Protein AF-A0A2S2PCS4-F1 (afdb_monomer_lite)

pLDDT: mean 86.58, std 8.56, range [45.34, 97.38]

InterPro domains:
  IPR033640 Fatty acyl-CoA reductase, C-terminal [PF03015] (2-59)

Organism: Schizaphis graminum (NCBI:txid13262)

Secondary structure (DSSP, 8-state):
-HHHHHHHS------HHHHHGGGGS-TTTHHHH----TT--HHHHHHHHHHHIIIIIS---GGGHHHHHHHHHHHHHHHHHHHHHHHHHHHHHHHHHS----

Foldseek 3Di:
DVVCCVPVDDDDDDDPVVVCVVVVDDPVCCVVDPDDCPPDPPVVVVVVVVVCCVCPVVVHDPVCVVVVVVVVVVVVVVVVVVVVVVVVVVVVVVVVVPPPPD

Sequence (102 aa):
MALSTFTLQTWTFVNTNFLRLLTYIPDDEKDDFDFNFENINTENIFLNCLIGTQKYLFNTNPKKIKQAKNKLKKLVWIDRFLITVFFIFITWCLYLITPFRF

Structure (mmCIF, N/CA/C/O backbone):
data_AF-A0A2S2PCS4-F1
#
_entry.id   AF-A0A2S2PCS4-F1
#
loop_
_atom_site.group_PDB
_atom_site.id
_atom_site.type_symbol
_atom_site.label_atom_id
_atom_site.label_alt_id
_atom_site.label_comp_id
_atom_site.label_asym_id
_atom_site.label_entity_id
_atom_site.label_seq_id
_atom_site.pdbx_PDB_ins_code
_atom_site.Cartn_x
_atom_site.Cartn_y
_atom_site.Cartn_z
_atom_site.occupancy
_atom_site.B_iso_or_equiv
_atom_site.auth_seq_id
_atom_site.auth_comp_id
_atom_site.auth_asym_id
_atom_site.auth_atom_id
_atom_site.pdbx_PDB_model_num
ATOM 1 N N . MET A 1 1 ? 9.266 -23.189 0.716 1.00 63.41 1 MET A N 1
ATOM 2 C CA . MET A 1 1 ? 8.034 -23.437 -0.071 1.00 63.41 1 MET A CA 1
ATOM 3 C C . MET A 1 1 ? 6.760 -23.095 0.708 1.00 63.41 1 MET A C 1
ATOM 5 O O . MET A 1 1 ? 5.863 -22.507 0.123 1.00 63.41 1 MET A O 1
ATOM 9 N N . ALA A 1 2 ? 6.675 -23.357 2.022 1.00 79.50 2 ALA A N 1
ATOM 10 C CA . ALA A 1 2 ? 5.510 -22.949 2.823 1.00 79.50 2 ALA A CA 1
ATOM 11 C C . ALA A 1 2 ? 5.311 -21.418 2.880 1.00 79.50 2 ALA A C 1
ATOM 13 O O . ALA A 1 2 ? 4.233 -20.930 2.567 1.00 79.50 2 ALA A O 1
ATOM 14 N N . LEU A 1 3 ? 6.367 -20.651 3.187 1.00 86.31 3 LEU A N 1
ATOM 15 C CA . LEU A 1 3 ? 6.278 -19.191 3.349 1.00 86.31 3 LEU A CA 1
ATOM 16 C C . LEU A 1 3 ? 5.735 -18.469 2.106 1.00 86.31 3 LEU A C 1
ATOM 18 O O . LEU A 1 3 ? 4.821 -17.666 2.231 1.00 86.31 3 LEU A O 1
ATOM 22 N N . SER A 1 4 ? 6.260 -18.781 0.917 1.00 85.31 4 SER A N 1
ATOM 23 C CA . SER A 1 4 ? 5.834 -18.149 -0.341 1.00 85.31 4 SER A CA 1
ATOM 24 C C . SER A 1 4 ? 4.362 -18.399 -0.655 1.00 85.31 4 SER A C 1
ATOM 26 O O . SER A 1 4 ? 3.701 -17.537 -1.215 1.00 85.31 4 SER A O 1
ATOM 28 N N . THR A 1 5 ? 3.842 -19.565 -0.276 1.00 83.25 5 THR A N 1
ATOM 29 C CA . THR A 1 5 ? 2.435 -19.922 -0.494 1.00 83.25 5 THR A CA 1
ATOM 30 C C . THR A 1 5 ? 1.519 -19.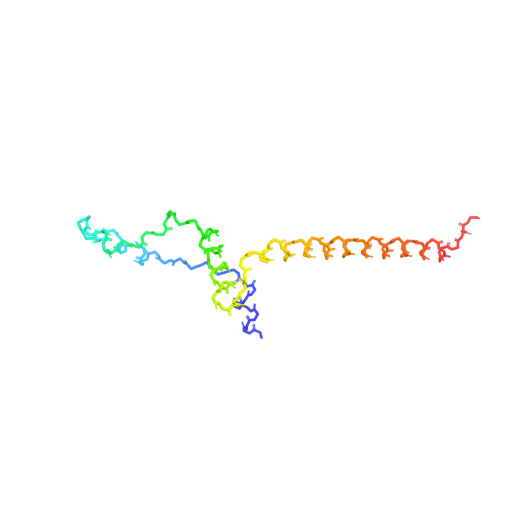085 0.399 1.00 83.25 5 THR A C 1
ATOM 32 O O . THR A 1 5 ? 0.485 -18.603 -0.048 1.00 83.25 5 THR A O 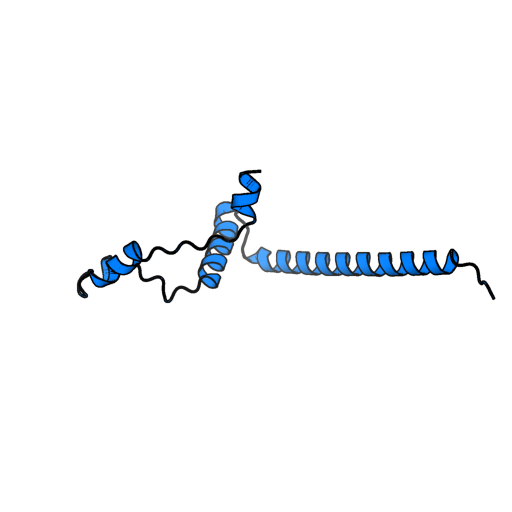1
ATOM 35 N N . PHE A 1 6 ? 1.927 -18.836 1.646 1.00 84.19 6 PHE A N 1
ATOM 36 C CA . PHE A 1 6 ? 1.167 -17.976 2.552 1.00 84.19 6 PHE A CA 1
ATOM 37 C C . PHE A 1 6 ? 1.253 -16.492 2.187 1.00 84.19 6 PHE A C 1
ATOM 39 O O . PHE A 1 6 ? 0.266 -15.784 2.353 1.00 84.19 6 PHE A O 1
ATOM 46 N N . THR A 1 7 ? 2.395 -16.015 1.683 1.00 86.44 7 THR A N 1
ATOM 47 C CA . THR A 1 7 ? 2.600 -14.581 1.423 1.00 86.44 7 THR A CA 1
ATOM 48 C C . THR A 1 7 ? 2.185 -14.116 0.030 1.00 86.44 7 THR A C 1
ATOM 50 O O . THR A 1 7 ? 1.849 -12.944 -0.119 1.00 86.44 7 THR A O 1
ATOM 53 N N . LEU A 1 8 ? 2.220 -14.981 -0.990 1.00 90.31 8 LEU A N 1
ATOM 54 C CA . LEU A 1 8 ? 1.966 -14.586 -2.386 1.00 90.31 8 LEU A CA 1
ATOM 55 C C . LEU A 1 8 ? 0.558 -14.920 -2.880 1.00 90.31 8 LEU A C 1
ATOM 57 O O . LEU A 1 8 ? 0.165 -14.457 -3.949 1.00 90.31 8 LEU A O 1
ATOM 61 N N . GLN A 1 9 ? -0.196 -15.723 -2.134 1.00 85.75 9 GLN A N 1
ATOM 62 C CA . GLN A 1 9 ? -1.552 -16.101 -2.505 1.00 85.75 9 GLN A CA 1
ATOM 63 C C . GLN A 1 9 ? -2.573 -15.213 -1.797 1.00 85.75 9 GLN A C 1
ATOM 65 O O . GLN A 1 9 ? -2.406 -14.848 -0.634 1.00 85.75 9 GLN A O 1
ATOM 70 N N . THR A 1 10 ? -3.649 -14.859 -2.497 1.00 82.62 10 THR A N 1
ATOM 71 C CA . THR A 1 10 ? -4.770 -14.139 -1.894 1.00 82.62 10 THR A CA 1
ATOM 72 C C . THR A 1 10 ? -5.632 -15.110 -1.099 1.00 82.62 10 THR A C 1
ATOM 74 O O . THR A 1 10 ? -6.101 -16.114 -1.633 1.00 82.62 10 THR A O 1
ATOM 77 N N . TRP A 1 11 ? -5.853 -14.794 0.176 1.00 83.56 11 TRP A N 1
ATOM 78 C CA . TRP A 1 11 ? -6.676 -15.593 1.076 1.00 83.56 11 TRP A CA 1
ATOM 79 C C . TRP A 1 11 ? -8.004 -14.891 1.322 1.00 83.56 11 TRP A C 1
ATOM 81 O O . TRP A 1 11 ? -8.046 -13.791 1.872 1.00 83.56 11 TRP A O 1
ATOM 91 N N . THR A 1 12 ? -9.096 -15.534 0.922 1.00 82.56 12 THR A N 1
ATOM 92 C CA . THR A 1 12 ? -10.454 -15.077 1.219 1.00 82.56 12 THR A CA 1
ATOM 93 C C . THR A 1 12 ? -11.000 -15.884 2.388 1.00 82.56 12 THR A C 1
ATOM 95 O O . THR A 1 12 ? -11.353 -17.053 2.232 1.00 82.56 12 THR A O 1
ATOM 98 N N . PHE A 1 13 ? -11.060 -15.271 3.567 1.00 82.12 13 PHE A N 1
ATOM 99 C CA . PHE A 1 13 ? -11.651 -15.891 4.749 1.00 82.12 13 PHE A CA 1
ATOM 100 C C . PHE A 1 13 ? -13.133 -15.532 4.816 1.00 82.12 13 PHE A C 1
ATOM 102 O O . PHE A 1 13 ? -13.488 -14.379 5.048 1.00 82.12 13 PHE A O 1
ATOM 109 N N . VAL A 1 14 ? -14.001 -16.518 4.604 1.00 85.56 14 VAL A N 1
ATOM 110 C CA . VAL A 1 14 ? -15.450 -16.342 4.737 1.00 85.56 14 VAL A CA 1
ATOM 111 C C . VAL A 1 14 ? -15.865 -16.856 6.108 1.00 85.56 14 VAL A C 1
ATOM 113 O O . VAL A 1 14 ? -15.751 -18.048 6.382 1.00 85.56 14 VAL A O 1
ATOM 116 N N . ASN A 1 15 ? -16.347 -15.961 6.970 1.00 86.50 15 ASN A N 1
ATOM 117 C CA . ASN A 1 15 ? -16.677 -16.286 8.358 1.00 86.50 15 ASN A CA 1
ATOM 118 C C . ASN A 1 15 ? -18.173 -16.072 8.643 1.00 86.50 15 ASN A C 1
ATOM 120 O O . ASN A 1 15 ? -18.567 -15.265 9.482 1.00 86.50 15 ASN A O 1
ATOM 124 N N . THR A 1 16 ? -19.025 -16.789 7.903 1.00 89.50 16 THR A N 1
ATOM 125 C CA . THR A 1 16 ? -20.490 -16.619 7.946 1.00 89.50 16 THR A CA 1
ATOM 126 C C . THR A 1 16 ? -21.084 -16.857 9.329 1.00 89.50 16 THR A C 1
ATOM 128 O O . THR A 1 16 ? -21.950 -16.102 9.753 1.00 89.50 16 THR A O 1
ATOM 131 N N . ASN A 1 17 ? -20.614 -17.876 10.055 1.00 90.25 17 ASN A N 1
ATOM 132 C CA . ASN A 1 17 ? -21.121 -18.191 11.393 1.00 90.25 17 ASN A CA 1
ATOM 133 C C . ASN A 1 17 ? -20.823 -17.076 12.396 1.00 90.25 17 ASN A C 1
ATOM 135 O O . ASN A 1 17 ? -21.684 -16.748 13.205 1.00 90.25 17 ASN A O 1
ATOM 139 N N . PHE A 1 18 ? -19.626 -16.490 12.318 1.00 88.56 18 PHE A N 1
ATOM 140 C CA . PHE A 1 18 ? -19.239 -15.368 13.165 1.00 88.56 18 PHE A CA 1
ATOM 141 C C . PHE A 1 18 ? -20.073 -14.125 12.845 1.00 88.56 18 PHE A C 1
ATOM 143 O O . PHE A 1 18 ? -20.648 -13.529 13.745 1.00 88.56 18 PHE A O 1
ATOM 150 N N . LEU A 1 19 ? -20.227 -13.787 11.561 1.00 88.19 19 LEU A N 1
ATOM 151 C CA . LEU A 1 19 ? -21.054 -12.648 11.152 1.00 88.19 19 LEU A CA 1
ATOM 152 C C . LEU A 1 19 ? -22.536 -12.845 11.497 1.00 88.19 19 LEU A C 1
ATOM 154 O O . LEU A 1 19 ? -23.215 -11.883 11.824 1.00 88.19 19 LEU A O 1
ATOM 158 N N . ARG A 1 20 ? -23.040 -14.086 11.509 1.00 90.56 20 ARG A N 1
ATOM 159 C CA . ARG A 1 20 ? -24.415 -14.382 11.936 1.00 90.56 20 ARG A CA 1
ATOM 160 C C . ARG A 1 20 ? -24.654 -14.071 13.416 1.00 90.56 20 ARG A C 1
ATOM 162 O O . ARG A 1 20 ? -25.798 -13.887 13.803 1.00 90.56 20 ARG A O 1
ATOM 169 N N . LEU A 1 21 ? -23.617 -13.982 14.250 1.00 90.62 21 LEU A N 1
ATOM 170 C CA . LEU A 1 21 ? -23.796 -13.606 15.656 1.00 90.62 21 LEU A CA 1
ATOM 171 C C . LEU A 1 21 ? -24.427 -12.213 15.804 1.00 90.62 21 LEU A C 1
ATOM 173 O O . LEU A 1 21 ? -25.234 -12.034 16.708 1.00 90.62 21 LEU A O 1
ATOM 177 N N . LEU A 1 22 ? -24.182 -11.293 14.862 1.00 88.06 22 LEU A N 1
ATOM 178 C CA . LEU A 1 22 ? -24.820 -9.970 14.826 1.00 88.06 22 LEU A CA 1
ATOM 179 C C . LEU A 1 22 ? -26.350 -10.025 14.793 1.00 88.06 22 LEU A C 1
ATOM 181 O O . LEU A 1 22 ? -26.995 -9.132 15.329 1.00 88.06 22 LEU A O 1
ATOM 185 N N . THR A 1 23 ? -26.951 -11.060 14.194 1.00 89.31 23 THR A N 1
ATOM 186 C CA . THR A 1 23 ? -28.420 -11.168 14.121 1.00 89.31 23 THR A CA 1
ATOM 187 C C . THR A 1 23 ? -29.055 -11.576 15.445 1.00 89.31 23 THR A C 1
ATOM 189 O O . THR A 1 23 ? -30.270 -11.494 15.582 1.00 89.31 23 THR A O 1
ATOM 192 N N . TYR A 1 24 ? -28.254 -12.073 16.390 1.00 91.06 24 TYR A N 1
ATOM 193 C CA . TYR A 1 24 ? -28.721 -12.494 17.711 1.00 91.06 24 TYR A CA 1
ATOM 194 C C . TYR A 1 24 ? -28.480 -11.434 18.789 1.00 91.06 24 TYR A C 1
ATOM 196 O O . TYR A 1 24 ? -28.914 -11.640 19.919 1.00 91.06 24 TYR A O 1
ATOM 204 N N . ILE A 1 25 ? -27.798 -10.332 18.458 1.00 89.69 25 ILE A N 1
ATOM 205 C CA . ILE A 1 25 ? -27.564 -9.227 19.389 1.00 89.69 25 ILE A CA 1
ATOM 206 C C . ILE A 1 25 ? -28.851 -8.393 19.478 1.00 89.69 25 ILE A C 1
ATOM 208 O O . ILE A 1 25 ? -29.335 -7.932 18.438 1.00 89.69 25 ILE A O 1
ATOM 212 N N . PRO A 1 26 ? -29.418 -8.209 20.684 1.00 90.94 26 PRO A N 1
ATOM 213 C CA . PRO A 1 26 ? -30.540 -7.305 20.909 1.00 90.94 26 PRO A CA 1
ATOM 214 C C . PRO A 1 26 ? -30.196 -5.867 20.502 1.00 90.94 26 PRO A C 1
ATOM 216 O O . PRO A 1 26 ? -29.061 -5.423 20.671 1.00 90.94 26 PRO A O 1
ATOM 219 N N . ASP A 1 27 ? -31.165 -5.113 19.980 1.00 88.00 27 ASP A N 1
ATOM 220 C CA . ASP A 1 27 ? -30.904 -3.743 19.514 1.00 88.00 27 ASP A CA 1
ATOM 221 C C . ASP A 1 27 ? -30.495 -2.782 20.650 1.00 88.00 27 ASP A C 1
ATOM 223 O O . ASP A 1 27 ? -29.813 -1.794 20.389 1.00 88.00 27 ASP A O 1
ATOM 227 N N . ASP A 1 28 ? -30.861 -3.079 21.900 1.00 91.94 28 ASP A N 1
ATOM 228 C CA . ASP A 1 28 ? -30.479 -2.328 23.101 1.00 91.94 28 ASP A CA 1
ATOM 229 C C . ASP A 1 28 ? -29.027 -2.559 23.548 1.00 91.94 28 ASP A C 1
ATOM 231 O O . ASP A 1 28 ? -28.428 -1.661 24.132 1.00 91.94 28 ASP A O 1
ATOM 235 N N . GLU A 1 29 ? -28.436 -3.713 23.228 1.00 89.44 29 GLU A N 1
ATOM 236 C CA . GLU A 1 29 ? -27.033 -4.039 23.546 1.00 89.44 29 GLU A CA 1
ATOM 237 C C . GLU A 1 29 ? -26.081 -3.776 22.369 1.00 89.44 29 GLU A C 1
ATOM 239 O O . GLU A 1 29 ? -24.862 -3.931 22.467 1.00 89.44 29 GLU A O 1
ATOM 244 N N . LYS A 1 30 ? -26.629 -3.368 21.224 1.00 86.75 30 LYS A N 1
ATOM 245 C CA . LYS A 1 30 ? -25.872 -3.202 19.985 1.00 86.75 30 LYS A CA 1
ATOM 246 C C . LYS A 1 30 ? -24.779 -2.142 20.103 1.00 86.75 30 LYS A C 1
ATOM 248 O O . LYS A 1 30 ? -23.717 -2.332 19.538 1.00 86.75 30 LYS A O 1
ATOM 253 N N . ASP A 1 31 ? -24.988 -1.070 20.860 1.00 87.38 31 ASP A N 1
ATOM 254 C CA . ASP A 1 31 ? -23.990 0.007 20.979 1.00 87.38 31 ASP A CA 1
ATOM 255 C C . ASP A 1 31 ? -22.673 -0.477 21.626 1.00 87.38 31 ASP A C 1
ATOM 257 O O . ASP A 1 31 ? -21.589 -0.036 21.244 1.00 87.38 31 ASP A O 1
ATOM 261 N N . ASP A 1 32 ? -22.756 -1.451 22.540 1.00 89.38 32 ASP A N 1
ATOM 262 C CA . ASP A 1 32 ? -21.599 -2.015 23.247 1.00 89.38 32 ASP A CA 1
ATOM 263 C C . ASP A 1 32 ? -20.974 -3.222 22.524 1.00 89.38 32 ASP A C 1
ATOM 265 O O . ASP A 1 32 ? -19.772 -3.477 22.652 1.00 89.38 32 ASP A O 1
ATOM 269 N N . PHE A 1 33 ? -21.779 -3.979 21.770 1.00 87.69 33 PHE A N 1
ATOM 270 C CA . PHE A 1 33 ? -21.375 -5.258 21.174 1.00 87.69 33 PHE A CA 1
ATOM 271 C C . PHE A 1 33 ? -21.418 -5.292 19.641 1.00 87.69 33 PHE A C 1
ATOM 273 O O . PHE A 1 33 ? -21.190 -6.357 19.064 1.00 87.69 33 PHE A O 1
ATOM 280 N N . ASP A 1 34 ? -21.688 -4.178 18.955 1.00 85.44 34 ASP A N 1
ATOM 281 C CA . ASP A 1 34 ? -21.665 -4.139 17.492 1.00 85.44 34 ASP A CA 1
ATOM 282 C C . ASP A 1 34 ? -20.244 -4.361 16.957 1.00 85.44 34 ASP A C 1
ATOM 284 O O . ASP A 1 34 ? -19.261 -3.731 17.350 1.00 85.44 34 ASP A O 1
ATOM 288 N N . PHE A 1 35 ? -20.146 -5.286 16.012 1.00 86.50 35 PHE A N 1
ATOM 289 C CA . PHE A 1 35 ? -18.942 -5.564 15.239 1.00 86.50 35 PHE A CA 1
ATOM 290 C C . PHE A 1 35 ? -19.278 -5.653 13.751 1.00 86.50 35 PHE A C 1
ATOM 292 O O . PHE A 1 35 ? -18.699 -6.451 13.017 1.00 86.50 35 PHE A O 1
ATOM 299 N N . ASN A 1 36 ? -20.237 -4.860 13.275 1.00 84.19 36 ASN A N 1
ATOM 300 C CA . ASN A 1 36 ? -20.537 -4.803 11.857 1.00 84.19 36 ASN A CA 1
ATOM 301 C C . ASN A 1 36 ? -19.357 -4.215 11.057 1.00 84.19 36 ASN A C 1
ATOM 303 O O . ASN A 1 36 ? -18.967 -3.058 11.220 1.00 84.19 36 ASN A O 1
ATOM 307 N N . PHE A 1 37 ? -18.808 -5.015 10.139 1.00 81.56 37 PHE A N 1
ATOM 308 C CA . PHE A 1 37 ? -17.703 -4.617 9.263 1.00 81.56 37 PHE A CA 1
ATOM 309 C C . PHE A 1 37 ? -18.165 -4.114 7.877 1.00 81.56 37 PHE A C 1
ATOM 311 O O . PHE A 1 37 ? -17.320 -3.752 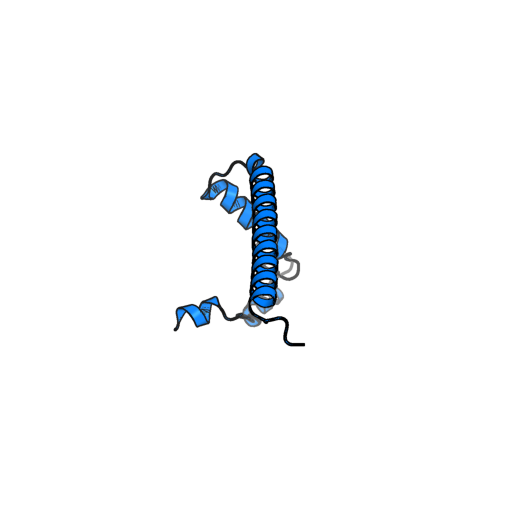7.060 1.00 81.56 37 PHE A O 1
ATOM 318 N N . GLU A 1 38 ? -19.473 -4.070 7.586 1.00 80.50 38 GLU A N 1
ATOM 319 C CA . GLU A 1 38 ? -20.011 -3.749 6.249 1.00 80.50 38 GLU A CA 1
ATOM 320 C C . GLU A 1 38 ? -19.669 -2.332 5.767 1.00 80.50 38 GLU A C 1
ATOM 322 O O . GLU A 1 38 ? -19.367 -2.136 4.592 1.00 80.50 38 GLU A O 1
ATOM 327 N N . ASN A 1 39 ? -19.659 -1.346 6.668 1.00 81.00 39 ASN A N 1
ATOM 328 C CA . ASN A 1 39 ? -19.384 0.057 6.328 1.00 81.00 39 ASN A CA 1
ATOM 329 C C . ASN A 1 39 ? -17.916 0.462 6.529 1.00 81.00 39 ASN A C 1
ATOM 331 O O . ASN A 1 39 ? -17.581 1.649 6.590 1.00 81.00 39 ASN A O 1
ATOM 335 N N . ILE A 1 40 ? -17.012 -0.510 6.640 1.00 84.38 40 ILE A N 1
ATOM 336 C CA . ILE A 1 40 ? -15.605 -0.218 6.871 1.00 84.38 40 ILE A CA 1
ATOM 337 C C . ILE A 1 40 ? -14.908 0.149 5.567 1.00 84.38 40 ILE A C 1
ATOM 339 O O . ILE A 1 40 ? -14.707 -0.672 4.674 1.00 84.38 40 ILE A O 1
ATOM 343 N N . ASN A 1 41 ? -14.418 1.385 5.508 1.00 87.88 41 ASN A N 1
ATOM 344 C CA . ASN A 1 41 ? -13.468 1.785 4.483 1.00 87.88 41 ASN A CA 1
ATOM 345 C C . ASN A 1 41 ? -12.075 1.217 4.812 1.00 87.88 41 ASN A C 1
ATOM 347 O O . ASN A 1 41 ? -11.293 1.819 5.556 1.00 87.88 41 ASN A O 1
ATOM 351 N N . THR A 1 42 ? -11.766 0.054 4.233 1.00 85.19 42 THR A N 1
ATOM 352 C CA . THR A 1 42 ? -10.487 -0.646 4.407 1.00 85.19 42 THR A CA 1
ATOM 353 C C . THR A 1 42 ? -9.288 0.234 4.046 1.00 85.19 42 THR A C 1
ATOM 355 O O . THR A 1 42 ? -8.273 0.199 4.743 1.00 85.19 42 THR A O 1
ATOM 358 N N . GLU A 1 43 ? -9.403 1.069 3.008 1.00 88.69 43 GLU A N 1
ATOM 359 C CA . GLU A 1 43 ? -8.328 1.973 2.582 1.00 88.69 43 GLU A CA 1
ATOM 360 C C . GLU A 1 43 ? -8.005 3.000 3.671 1.00 88.69 43 GLU A C 1
ATOM 362 O O . GLU A 1 43 ? -6.838 3.221 4.003 1.00 88.69 43 GLU A O 1
ATOM 367 N N . ASN A 1 44 ? -9.036 3.581 4.288 1.00 91.06 44 ASN A N 1
ATOM 368 C CA . ASN A 1 44 ? -8.852 4.577 5.338 1.00 91.06 44 ASN A CA 1
ATOM 369 C C . ASN A 1 44 ? -8.222 3.968 6.602 1.00 91.06 44 ASN A C 1
ATOM 371 O O . ASN A 1 44 ? -7.345 4.581 7.213 1.00 91.06 44 ASN A O 1
ATOM 375 N N . ILE A 1 45 ? -8.608 2.741 6.973 1.00 89.62 45 ILE A N 1
ATOM 376 C CA . ILE A 1 45 ? -7.978 2.016 8.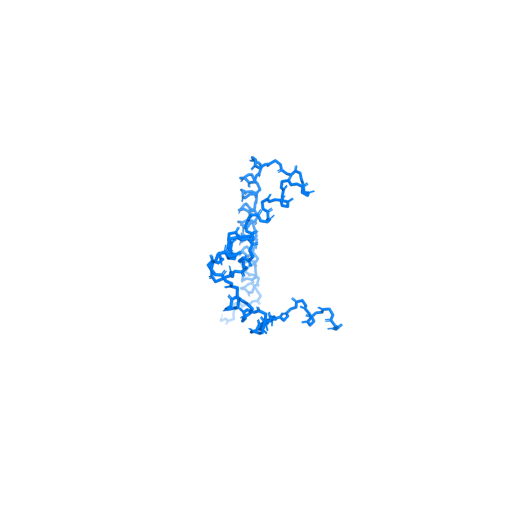089 1.00 89.62 45 ILE A CA 1
ATOM 377 C C . ILE A 1 45 ? -6.494 1.781 7.807 1.00 89.62 45 ILE A C 1
ATOM 379 O O . ILE A 1 45 ? -5.651 2.083 8.656 1.00 89.62 45 ILE A O 1
ATOM 383 N N . PHE A 1 46 ? -6.159 1.293 6.611 1.00 90.19 46 PHE A N 1
ATOM 384 C CA . PHE A 1 46 ? -4.768 1.065 6.227 1.00 90.19 46 PHE A CA 1
ATOM 385 C C . PHE A 1 46 ? -3.952 2.361 6.213 1.00 90.19 46 PHE A C 1
ATOM 387 O O . PHE A 1 46 ? -2.830 2.383 6.722 1.00 90.19 46 PHE A O 1
ATOM 394 N N . LEU A 1 47 ? -4.512 3.455 5.689 1.00 90.38 47 LEU A N 1
ATOM 395 C CA . LEU A 1 47 ? -3.863 4.766 5.703 1.00 90.38 47 LEU A CA 1
ATOM 396 C C . LEU A 1 47 ? -3.597 5.253 7.129 1.00 90.38 47 LEU A C 1
ATOM 398 O O . LEU A 1 47 ? -2.477 5.667 7.433 1.00 90.38 47 LEU A O 1
ATOM 402 N N . ASN A 1 48 ? -4.589 5.164 8.014 1.00 91.19 48 ASN A N 1
ATOM 403 C CA . ASN A 1 48 ? -4.437 5.559 9.413 1.00 91.19 48 ASN A CA 1
ATOM 404 C C . ASN A 1 48 ? -3.398 4.698 10.137 1.00 91.19 48 ASN A C 1
ATOM 406 O O . ASN A 1 48 ? -2.573 5.235 10.880 1.00 91.19 48 ASN A O 1
ATOM 410 N N . CYS A 1 49 ? -3.382 3.390 9.870 1.00 91.56 49 CYS A N 1
ATOM 411 C CA . CYS A 1 49 ? -2.369 2.479 10.391 1.00 91.56 49 CYS A CA 1
ATOM 412 C C . CYS A 1 49 ? -0.965 2.903 9.938 1.00 91.56 49 CYS A C 1
ATOM 414 O O . CYS A 1 49 ? -0.104 3.136 10.781 1.00 91.56 49 CYS A O 1
ATOM 416 N N . LEU A 1 50 ? -0.753 3.118 8.635 1.00 88.31 50 LEU A N 1
ATOM 417 C CA . LEU A 1 50 ? 0.536 3.549 8.083 1.00 88.31 50 LEU A CA 1
ATOM 418 C C . LEU A 1 50 ? 1.007 4.889 8.666 1.00 88.31 50 LEU A C 1
ATOM 420 O O . LEU A 1 50 ? 2.186 5.036 8.999 1.00 88.31 50 LEU A O 1
ATOM 424 N N . ILE A 1 51 ? 0.100 5.857 8.826 1.00 87.38 51 ILE A N 1
ATOM 425 C CA . ILE A 1 51 ? 0.401 7.146 9.465 1.00 87.38 51 ILE A CA 1
ATOM 426 C C . ILE A 1 51 ? 0.799 6.931 10.932 1.00 87.38 51 ILE A C 1
ATOM 428 O O . ILE A 1 51 ? 1.782 7.517 11.393 1.00 87.38 51 ILE A O 1
ATOM 432 N N . GLY A 1 52 ? 0.073 6.075 11.654 1.00 88.62 52 GLY A N 1
ATOM 433 C CA . GLY A 1 52 ? 0.378 5.686 13.027 1.00 88.62 52 GLY A CA 1
ATOM 434 C C . GLY A 1 52 ? 1.750 5.026 13.146 1.00 88.62 52 GLY A C 1
ATOM 435 O O . GLY A 1 52 ? 2.576 5.475 13.937 1.00 88.62 52 GLY A O 1
ATOM 436 N N . THR A 1 53 ? 2.051 4.032 12.312 1.00 89.88 53 THR A N 1
ATOM 437 C CA . THR A 1 53 ? 3.362 3.376 12.257 1.00 89.88 53 THR A CA 1
ATOM 438 C C . THR A 1 53 ? 4.465 4.393 11.980 1.00 89.88 53 THR A C 1
ATOM 440 O O . THR A 1 53 ? 5.473 4.439 12.682 1.00 89.88 53 THR A O 1
ATOM 443 N N . GLN A 1 54 ? 4.262 5.279 11.007 1.00 85.62 54 GLN A N 1
ATOM 444 C CA . GLN A 1 54 ? 5.233 6.318 10.694 1.00 85.62 54 GLN A CA 1
ATOM 445 C C . GLN A 1 54 ? 5.473 7.273 11.874 1.00 85.62 54 GLN A C 1
ATOM 447 O O . GLN A 1 54 ? 6.618 7.656 12.129 1.00 85.62 54 GLN A O 1
ATOM 452 N N . LYS A 1 55 ? 4.416 7.643 12.602 1.00 85.75 55 LYS A N 1
ATOM 453 C CA . LYS A 1 55 ? 4.485 8.570 13.734 1.00 85.75 55 LYS A CA 1
ATOM 454 C C . LYS A 1 55 ? 5.057 7.930 14.999 1.00 85.75 55 LYS A C 1
ATOM 456 O O . LYS A 1 55 ? 5.872 8.564 15.653 1.00 85.75 55 LYS A O 1
ATOM 461 N N . TYR A 1 56 ? 4.627 6.723 15.353 1.00 89.69 56 TYR A N 1
ATOM 462 C CA . TYR A 1 56 ? 4.925 6.097 16.644 1.00 89.69 56 TYR A CA 1
ATOM 463 C C . TYR A 1 56 ? 6.051 5.068 16.557 1.00 89.69 56 TYR A C 1
ATOM 465 O O . TYR A 1 56 ? 6.954 5.100 17.384 1.00 89.69 56 TYR A O 1
ATOM 473 N N . LEU A 1 57 ? 6.044 4.194 15.543 1.00 89.75 57 LEU A N 1
ATOM 474 C CA . LEU A 1 57 ? 7.075 3.161 15.395 1.00 89.75 57 LEU A CA 1
ATOM 475 C C . LEU A 1 57 ? 8.373 3.746 14.832 1.00 89.75 57 LEU A C 1
ATOM 477 O O . LEU A 1 57 ? 9.451 3.513 15.366 1.00 89.75 57 LEU A O 1
ATOM 481 N N . PHE A 1 58 ? 8.269 4.540 13.764 1.00 85.69 58 PHE A N 1
ATOM 482 C CA . PHE A 1 58 ? 9.433 5.144 13.107 1.00 85.69 58 PHE A CA 1
ATOM 483 C C . PHE A 1 58 ? 9.767 6.551 13.611 1.00 85.69 58 PHE A C 1
ATOM 485 O O . PHE A 1 58 ? 10.700 7.170 13.096 1.00 85.69 58 PHE A O 1
ATOM 492 N N . ASN A 1 59 ? 8.989 7.084 14.562 1.00 84.50 59 ASN A N 1
ATOM 493 C CA . ASN A 1 59 ? 9.139 8.429 15.133 1.00 84.50 59 ASN A CA 1
ATOM 494 C C . ASN A 1 59 ? 9.396 9.528 14.077 1.00 84.50 59 ASN A C 1
ATOM 496 O O . ASN A 1 59 ? 10.184 10.462 14.258 1.00 84.50 59 ASN A O 1
ATOM 500 N N . THR A 1 60 ? 8.785 9.387 12.900 1.00 79.25 60 THR A N 1
ATOM 501 C CA . THR A 1 60 ? 9.044 10.276 11.775 1.00 79.25 60 THR A CA 1
ATOM 502 C C . THR A 1 60 ? 8.163 11.505 11.904 1.00 79.25 60 THR A C 1
ATOM 504 O O . THR A 1 60 ? 6.938 11.419 11.956 1.00 79.25 60 THR A O 1
ATOM 507 N N . ASN A 1 61 ? 8.787 12.683 11.903 1.00 78.31 61 ASN A N 1
ATOM 508 C CA . ASN A 1 61 ? 8.052 13.940 11.954 1.00 78.31 61 ASN A CA 1
ATOM 509 C C . ASN A 1 61 ? 7.091 14.044 10.745 1.00 78.31 61 ASN A C 1
ATOM 511 O O . ASN A 1 61 ? 7.564 14.008 9.604 1.00 78.31 61 ASN A O 1
ATOM 515 N N . PRO A 1 62 ? 5.774 14.241 10.951 1.00 71.31 62 PRO A N 1
ATOM 516 C CA . PRO A 1 62 ? 4.785 14.291 9.870 1.00 71.31 62 PRO A CA 1
ATOM 517 C C . PRO A 1 62 ? 5.062 15.410 8.853 1.00 71.31 62 PRO A C 1
ATOM 519 O O . PRO A 1 62 ? 4.738 15.282 7.671 1.00 71.31 62 PRO A O 1
ATOM 522 N N . LYS A 1 63 ? 5.771 16.476 9.256 1.00 74.81 63 LYS A N 1
ATOM 523 C CA . LYS A 1 63 ? 6.225 17.541 8.343 1.00 74.81 63 LYS A CA 1
ATOM 524 C C . LYS A 1 63 ? 7.201 17.023 7.271 1.00 74.81 63 LYS A C 1
ATOM 526 O O . LYS A 1 63 ? 7.284 17.598 6.186 1.00 74.81 63 LYS A O 1
ATOM 531 N N . LYS A 1 64 ? 7.906 15.914 7.532 1.00 75.19 64 LYS A N 1
ATOM 532 C CA . LYS A 1 64 ? 8.855 15.282 6.600 1.00 75.19 64 LYS A CA 1
ATOM 533 C C . LYS A 1 64 ? 8.182 14.371 5.567 1.00 75.19 64 LYS A C 1
ATOM 535 O O . LYS A 1 64 ? 8.829 14.026 4.582 1.00 75.19 64 LYS A O 1
ATOM 540 N N . ILE A 1 65 ? 6.891 14.046 5.702 1.00 77.50 65 ILE A N 1
ATOM 541 C CA . ILE A 1 65 ? 6.166 13.202 4.729 1.00 77.50 65 ILE A CA 1
ATOM 542 C C . ILE A 1 65 ? 6.161 13.853 3.340 1.00 77.50 65 ILE A C 1
ATOM 544 O O . ILE A 1 65 ? 6.441 13.193 2.341 1.00 77.50 65 ILE A O 1
ATOM 548 N N . LYS A 1 66 ? 5.928 15.172 3.262 1.00 79.62 66 LYS A N 1
ATOM 549 C CA . LYS A 1 66 ? 6.003 15.918 1.991 1.00 79.62 66 LYS A CA 1
ATOM 550 C C . LYS A 1 66 ? 7.401 15.840 1.366 1.00 79.62 66 LYS A C 1
ATOM 552 O O . LYS A 1 66 ? 7.528 15.662 0.158 1.00 79.62 66 LYS A O 1
ATOM 557 N N . GLN A 1 67 ? 8.451 15.913 2.187 1.00 81.81 67 GLN A N 1
ATOM 558 C CA . GLN A 1 67 ? 9.832 15.783 1.716 1.00 81.81 67 GLN A CA 1
ATOM 559 C C . GLN A 1 67 ? 10.121 14.368 1.203 1.00 81.81 67 GLN A C 1
ATOM 561 O O . GLN A 1 67 ? 10.741 14.225 0.152 1.00 81.81 67 GLN A O 1
ATOM 566 N N . ALA A 1 68 ? 9.636 13.333 1.893 1.00 80.75 68 ALA A N 1
ATOM 567 C CA . ALA A 1 68 ? 9.758 11.945 1.454 1.00 80.75 68 ALA A CA 1
ATOM 568 C C . ALA A 1 68 ? 9.041 11.707 0.115 1.00 80.75 68 ALA A C 1
ATOM 570 O O . ALA A 1 68 ? 9.643 11.157 -0.805 1.00 80.75 68 ALA A O 1
ATOM 571 N N . LYS A 1 69 ? 7.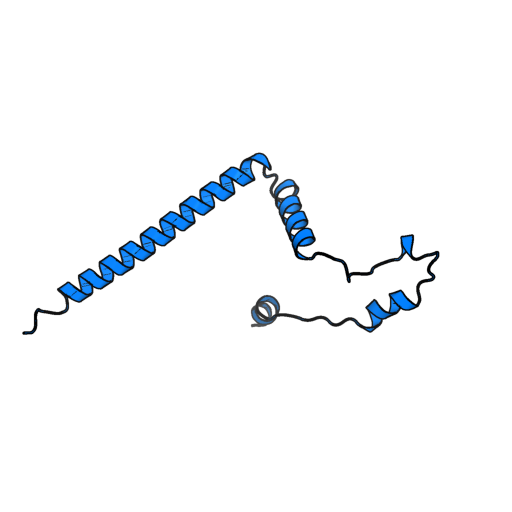812 12.222 -0.050 1.00 84.38 69 LYS A N 1
ATOM 572 C CA . LYS A 1 69 ? 7.080 12.173 -1.329 1.00 84.38 69 LYS A CA 1
ATOM 573 C C . LYS A 1 69 ? 7.861 12.850 -2.460 1.00 84.38 69 LYS A C 1
ATOM 575 O O . LYS A 1 69 ? 7.949 12.306 -3.556 1.00 84.38 69 LYS A O 1
ATOM 580 N N . ASN A 1 70 ? 8.474 14.004 -2.195 1.00 86.94 70 ASN A N 1
ATOM 581 C CA . ASN A 1 70 ? 9.289 14.703 -3.191 1.00 86.94 70 ASN A CA 1
ATOM 582 C C . ASN A 1 70 ? 10.568 13.933 -3.545 1.00 86.94 70 ASN A C 1
ATOM 584 O O . ASN A 1 70 ? 10.935 13.878 -4.716 1.00 86.94 70 ASN A O 1
ATOM 588 N N . LYS A 1 71 ? 11.235 13.315 -2.562 1.00 87.62 71 LYS A N 1
ATOM 589 C CA . LYS A 1 71 ? 12.391 12.441 -2.811 1.00 87.62 71 LYS A CA 1
ATOM 590 C C . LYS A 1 71 ? 12.001 11.244 -3.678 1.00 87.62 71 LYS A C 1
ATOM 592 O O . LYS A 1 71 ? 12.692 10.965 -4.649 1.00 87.62 71 LYS A O 1
ATOM 597 N N . LEU A 1 72 ? 10.868 10.606 -3.388 1.00 89.19 72 LEU A N 1
ATOM 598 C CA . LEU A 1 72 ? 10.367 9.479 -4.173 1.00 89.19 72 LEU A CA 1
ATOM 599 C C . LEU A 1 72 ? 10.043 9.889 -5.615 1.00 89.19 72 LEU A C 1
ATOM 601 O O . LEU A 1 72 ? 10.475 9.216 -6.542 1.00 89.19 72 LEU A O 1
ATOM 605 N N . LYS A 1 73 ? 9.388 11.040 -5.826 1.00 92.12 73 LYS A N 1
ATOM 606 C CA . LYS A 1 73 ? 9.161 11.586 -7.178 1.00 92.12 73 LYS A CA 1
ATOM 607 C C . LYS A 1 73 ? 10.465 11.795 -7.952 1.00 92.12 73 LYS A C 1
ATOM 609 O O . LYS A 1 73 ? 10.526 11.460 -9.130 1.00 92.12 73 LYS A O 1
ATOM 614 N N . LYS A 1 74 ? 11.507 12.321 -7.295 1.00 93.56 74 LYS A N 1
ATOM 615 C CA . LYS A 1 74 ? 12.833 12.487 -7.914 1.00 93.56 74 LYS A CA 1
ATOM 616 C C . LYS A 1 74 ? 13.445 11.141 -8.300 1.00 93.56 74 LYS A C 1
ATOM 618 O O . LYS A 1 74 ? 13.933 11.015 -9.413 1.00 93.56 74 LYS A O 1
ATOM 623 N N . LEU A 1 75 ? 13.380 10.145 -7.416 1.00 93.62 75 LEU A N 1
ATOM 624 C CA . LEU A 1 75 ? 13.891 8.799 -7.691 1.00 93.62 75 LEU A CA 1
ATOM 625 C C . LEU A 1 75 ? 13.165 8.138 -8.868 1.00 93.62 75 LEU A C 1
ATOM 627 O O . LEU A 1 75 ? 13.825 7.614 -9.752 1.00 93.62 75 LEU A O 1
ATOM 631 N N . VAL A 1 76 ? 11.834 8.240 -8.932 1.00 95.44 76 VAL A N 1
ATOM 632 C CA . VAL A 1 76 ? 11.041 7.715 -10.060 1.00 95.44 76 VAL A CA 1
ATOM 633 C C . VAL A 1 76 ? 11.420 8.392 -11.378 1.00 95.44 76 VAL A C 1
ATOM 635 O O . VAL A 1 76 ? 11.484 7.739 -12.416 1.00 95.44 76 VAL A O 1
ATOM 638 N N . TRP A 1 77 ? 11.681 9.701 -11.356 1.00 96.38 77 TRP A N 1
ATOM 639 C CA . TRP A 1 77 ? 12.106 10.423 -12.554 1.00 96.38 77 TRP A CA 1
ATOM 640 C C . TRP A 1 77 ? 13.508 10.002 -13.014 1.00 96.38 77 TRP A C 1
ATOM 642 O O . TRP A 1 77 ? 13.713 9.776 -14.203 1.00 96.38 77 TRP A O 1
ATOM 652 N N . ILE A 1 78 ? 14.444 9.829 -12.072 1.00 96.56 78 ILE A N 1
ATOM 653 C CA . ILE A 1 78 ? 15.799 9.327 -12.348 1.00 96.56 78 ILE A CA 1
ATOM 654 C C . ILE A 1 78 ? 15.745 7.909 -12.922 1.00 96.56 78 ILE A C 1
ATOM 656 O O . ILE A 1 78 ? 16.397 7.641 -13.925 1.00 96.56 78 ILE A O 1
ATOM 660 N N . ASP A 1 79 ? 14.949 7.023 -12.325 1.00 94.56 79 ASP A N 1
ATOM 661 C CA . ASP A 1 79 ? 14.769 5.646 -12.791 1.00 94.56 79 ASP A CA 1
ATOM 662 C C . ASP A 1 79 ? 14.232 5.609 -14.228 1.00 94.56 79 ASP A C 1
ATOM 664 O O . ASP A 1 79 ? 14.812 4.979 -15.112 1.00 94.56 79 ASP A O 1
ATOM 668 N N . ARG A 1 80 ? 13.194 6.404 -14.513 1.00 95.50 80 ARG A N 1
ATOM 669 C CA . ARG A 1 80 ? 12.637 6.512 -15.864 1.00 95.50 80 ARG A CA 1
ATOM 670 C C . ARG A 1 80 ? 13.646 7.046 -16.876 1.00 95.50 80 ARG A C 1
ATOM 672 O O . ARG A 1 80 ? 13.700 6.553 -18.003 1.00 95.50 80 ARG A O 1
ATOM 679 N N . PHE A 1 81 ? 14.436 8.042 -16.483 1.00 97.38 81 PHE A N 1
ATOM 680 C CA . PHE A 1 81 ? 15.501 8.581 -17.321 1.00 97.38 81 PHE A CA 1
ATOM 681 C C . PHE A 1 81 ? 16.568 7.520 -17.612 1.00 97.38 81 PHE A C 1
ATOM 683 O O . PHE A 1 81 ? 16.918 7.318 -18.773 1.00 97.38 81 PHE A O 1
ATOM 690 N N . LEU A 1 82 ? 17.018 6.791 -16.587 1.00 97.12 82 LEU A N 1
ATOM 691 C CA . LEU A 1 82 ? 18.011 5.726 -16.712 1.00 97.12 82 LEU A CA 1
ATOM 692 C C . LEU A 1 82 ? 17.542 4.634 -17.683 1.00 97.12 82 LEU A C 1
ATOM 694 O O . LEU A 1 82 ? 18.277 4.273 -18.599 1.00 97.12 82 LEU A O 1
ATOM 698 N N . ILE A 1 83 ? 16.298 4.169 -17.527 1.00 96.19 83 ILE A N 1
ATOM 699 C CA . ILE A 1 83 ? 15.684 3.173 -18.415 1.00 96.19 83 ILE A CA 1
ATOM 700 C C . ILE A 1 83 ? 15.637 3.696 -19.857 1.00 96.19 83 ILE A C 1
ATOM 702 O O . ILE A 1 83 ? 15.993 2.981 -20.791 1.00 96.19 83 ILE A O 1
ATOM 706 N N . THR A 1 84 ? 15.249 4.959 -20.051 1.00 96.69 84 THR A N 1
ATOM 707 C CA . THR A 1 84 ? 15.168 5.572 -21.387 1.00 96.69 84 THR A CA 1
ATOM 708 C C . THR A 1 84 ? 16.543 5.643 -22.059 1.00 96.69 84 THR A C 1
ATOM 710 O O . THR A 1 84 ? 16.689 5.226 -23.207 1.00 96.69 84 THR A O 1
ATOM 713 N N . VAL A 1 85 ? 17.567 6.116 -21.340 1.00 97.31 85 VAL A N 1
ATOM 714 C CA . VAL A 1 85 ? 18.950 6.187 -21.844 1.00 97.31 85 VAL A CA 1
ATOM 715 C C . VAL A 1 85 ? 19.489 4.796 -22.167 1.00 97.31 85 VAL A C 1
ATOM 717 O O . VAL A 1 85 ? 20.135 4.617 -23.196 1.00 97.31 85 VAL A O 1
ATOM 720 N N . PHE A 1 86 ? 19.183 3.802 -21.335 1.00 97.31 86 PHE A N 1
ATOM 721 C CA . PHE A 1 86 ? 19.579 2.418 -21.567 1.00 97.31 86 PHE A CA 1
ATOM 722 C C . PHE A 1 86 ? 19.003 1.862 -22.880 1.00 97.31 86 PHE A C 1
ATOM 724 O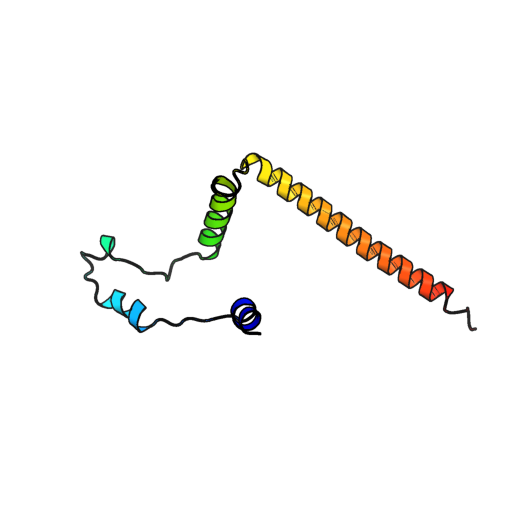 O . PHE A 1 86 ? 19.742 1.283 -23.674 1.00 97.31 86 PHE A O 1
ATOM 731 N N . PHE A 1 87 ? 17.721 2.105 -23.171 1.00 96.56 87 PHE A N 1
ATOM 732 C CA . PHE A 1 87 ? 17.118 1.698 -24.447 1.00 96.56 87 PHE A CA 1
ATOM 733 C C . PHE A 1 87 ? 17.690 2.455 -25.655 1.00 96.56 87 PHE A C 1
ATOM 735 O O . PHE A 1 87 ? 17.916 1.850 -26.706 1.00 96.56 87 PHE A O 1
ATOM 742 N N . ILE A 1 88 ? 17.977 3.755 -25.523 1.00 96.25 88 ILE A N 1
ATOM 743 C CA . ILE A 1 88 ? 18.646 4.534 -26.582 1.00 96.25 88 ILE A CA 1
ATOM 744 C C . ILE A 1 88 ? 20.044 3.967 -26.860 1.00 96.25 88 ILE A C 1
ATOM 746 O O . ILE A 1 88 ? 20.425 3.786 -28.012 1.00 96.25 88 ILE A O 1
ATOM 750 N N . PHE A 1 89 ? 20.795 3.628 -25.814 1.00 96.12 89 PHE A N 1
ATOM 751 C CA . PHE A 1 89 ? 22.117 3.030 -25.956 1.00 96.12 89 PHE A CA 1
ATOM 752 C C . PHE A 1 89 ? 22.054 1.655 -26.634 1.00 96.12 89 PHE A C 1
ATOM 754 O O . PHE A 1 89 ? 22.813 1.399 -27.565 1.00 96.12 89 PHE A O 1
ATOM 761 N N . ILE A 1 90 ? 21.110 0.795 -26.233 1.00 95.62 90 ILE A N 1
ATOM 762 C CA . ILE A 1 90 ? 20.901 -0.511 -26.874 1.00 95.62 90 ILE A CA 1
ATOM 763 C C . ILE A 1 90 ? 20.560 -0.345 -28.353 1.00 95.62 90 ILE A C 1
ATOM 765 O O . ILE A 1 90 ? 21.165 -1.009 -29.191 1.00 95.62 90 ILE A O 1
ATOM 769 N N . THR A 1 91 ? 19.610 0.531 -28.685 1.00 94.50 91 THR A N 1
ATOM 770 C CA . THR A 1 91 ? 19.226 0.759 -30.085 1.00 94.50 91 THR A CA 1
ATOM 771 C C . THR A 1 91 ? 20.407 1.282 -30.895 1.00 94.50 91 THR A C 1
ATOM 773 O O . THR A 1 91 ? 20.679 0.736 -31.958 1.00 94.50 91 THR A O 1
ATOM 776 N N . TRP A 1 92 ? 21.176 2.240 -30.371 1.00 93.88 92 TRP A N 1
ATOM 777 C CA . TRP A 1 92 ? 22.405 2.727 -31.002 1.00 93.88 92 TRP A CA 1
ATOM 778 C C . TRP A 1 92 ? 23.439 1.617 -31.234 1.00 93.88 92 TRP A C 1
ATOM 780 O O . TRP A 1 92 ? 23.976 1.491 -32.333 1.00 93.88 92 TRP A O 1
ATOM 790 N N . CYS A 1 93 ? 23.697 0.778 -30.227 1.00 91.81 93 CYS A N 1
ATOM 791 C CA . CYS A 1 93 ? 24.591 -0.371 -30.364 1.00 91.81 93 CYS A CA 1
ATOM 792 C C . CYS A 1 93 ? 24.100 -1.348 -31.435 1.00 91.81 93 CYS A C 1
ATOM 794 O O . CYS A 1 93 ? 24.909 -1.815 -32.231 1.00 91.81 93 CYS A O 1
ATOM 796 N N . LEU A 1 94 ? 22.795 -1.630 -31.489 1.00 91.38 94 LEU A N 1
ATOM 797 C CA . LEU A 1 94 ? 22.210 -2.484 -32.521 1.00 91.38 94 LEU A CA 1
ATOM 798 C C . LEU A 1 94 ? 22.375 -1.876 -33.918 1.00 91.38 94 LEU A C 1
ATOM 800 O O . LEU A 1 94 ? 22.806 -2.597 -34.811 1.00 91.38 94 LEU A O 1
ATOM 804 N N . TYR A 1 95 ? 22.127 -0.571 -34.092 1.00 91.19 95 TYR A N 1
ATOM 805 C CA . TYR A 1 95 ? 22.363 0.135 -35.359 1.00 91.19 95 TYR A CA 1
ATOM 806 C C . TYR A 1 95 ? 23.826 0.058 -35.808 1.00 91.19 95 TYR A C 1
ATOM 808 O O . TYR A 1 95 ? 24.091 -0.113 -36.994 1.00 91.19 95 TYR A O 1
ATOM 816 N N . LEU A 1 96 ? 24.773 0.172 -34.872 1.00 86.62 96 LEU A N 1
ATOM 817 C CA . LEU A 1 96 ? 26.205 0.086 -35.162 1.00 86.62 96 LEU A CA 1
ATOM 818 C C . LEU A 1 96 ? 26.651 -1.351 -35.494 1.00 86.62 96 LEU A C 1
ATOM 820 O O . LEU A 1 96 ? 27.561 -1.550 -36.294 1.00 86.62 96 LEU A O 1
ATOM 824 N N . ILE A 1 97 ? 26.025 -2.348 -34.861 1.00 85.81 97 ILE A N 1
ATOM 825 C CA . ILE A 1 97 ? 26.321 -3.776 -35.046 1.00 85.81 97 ILE A CA 1
ATOM 826 C C . ILE A 1 97 ? 25.697 -4.321 -36.326 1.00 85.81 97 ILE A C 1
ATOM 828 O O . ILE A 1 97 ? 26.284 -5.213 -36.933 1.00 85.81 97 ILE A O 1
ATOM 832 N N . THR A 1 98 ? 24.533 -3.823 -36.752 1.00 77.44 98 THR A N 1
ATOM 833 C CA . THR A 1 98 ? 24.002 -4.119 -38.083 1.00 77.44 98 THR A CA 1
ATOM 834 C C . THR A 1 98 ? 24.866 -3.380 -39.100 1.00 77.44 98 THR A C 1
ATOM 836 O O . THR A 1 98 ? 24.705 -2.167 -39.240 1.00 77.44 98 THR A O 1
ATOM 839 N N . PRO A 1 99 ? 25.797 -4.049 -39.811 1.00 66.12 99 PRO A N 1
ATOM 840 C CA . PRO A 1 99 ? 26.513 -3.364 -40.866 1.00 66.12 99 PRO A CA 1
ATOM 841 C C . PRO A 1 99 ? 25.464 -2.913 -41.877 1.00 66.12 99 PRO A C 1
ATOM 843 O O . PRO A 1 99 ? 24.514 -3.650 -42.154 1.00 66.12 99 PRO A O 1
ATOM 846 N N . PHE A 1 100 ? 25.636 -1.704 -42.400 1.00 61.12 100 PHE A N 1
ATOM 847 C CA . PHE A 1 100 ? 24.998 -1.221 -43.617 1.00 61.12 100 PHE A CA 1
ATOM 848 C C . PHE A 1 100 ? 25.147 -2.320 -44.688 1.00 61.12 100 PHE A C 1
ATOM 850 O O . PHE A 1 100 ? 26.181 -2.446 -45.337 1.00 61.12 100 PHE A O 1
ATOM 857 N N . ARG A 1 101 ? 24.167 -3.224 -44.766 1.00 56.06 101 ARG A N 1
ATOM 858 C CA . ARG A 1 101 ? 24.120 -4.345 -45.701 1.00 56.06 101 ARG A CA 1
ATOM 859 C C . ARG A 1 101 ? 23.068 -3.986 -46.734 1.00 56.06 101 ARG A C 1
ATOM 861 O O . ARG A 1 101 ? 21.955 -4.505 -46.708 1.00 56.06 101 ARG A O 1
ATOM 868 N N . PHE A 1 102 ? 23.452 -3.041 -47.582 1.00 45.34 102 PHE A N 1
ATOM 869 C CA . PHE A 1 102 ? 22.910 -2.822 -48.912 1.00 45.34 102 PHE A CA 1
ATOM 870 C C . PHE A 1 102 ? 24.036 -2.312 -49.805 1.00 45.34 102 PHE A C 1
ATOM 872 O O . PHE A 1 102 ? 24.786 -1.429 -49.329 1.00 45.34 102 PHE A O 1
#

Radius of gyration: 26.47 Å; chains: 1; bounding box: 57×41×72 Å